Protein AF-A0A3M1FES1-F1 (afdb_monomer)

Radius of gyration: 23.43 Å; Cα contacts (8 Å, |Δi|>4): 92; chains: 1; bounding box: 49×50×63 Å

Nearest PDB structures (foldseek):
  5t7v-assembly1_S1  TM=1.740E-01  e=6.791E+00  Staphylococcus aureus

Sequence (122 aa):
LAPHGEHLDKYARQLHAYARALEMAAPTGLNRGPITRMGLFCIDPVQVEAHTAGDRLLVRLQPVWIEIRRDDATFDAFLEAVLEVIARPLPPKAAPDCPCCTYSNRRRALARRMSHAQHHQP

Mean predicted aligned error: 8.22 Å

pLDDT: mean 88.41, std 11.52, range [44.25, 97.81]

Solvent-accessible surface area (backbone atoms only — no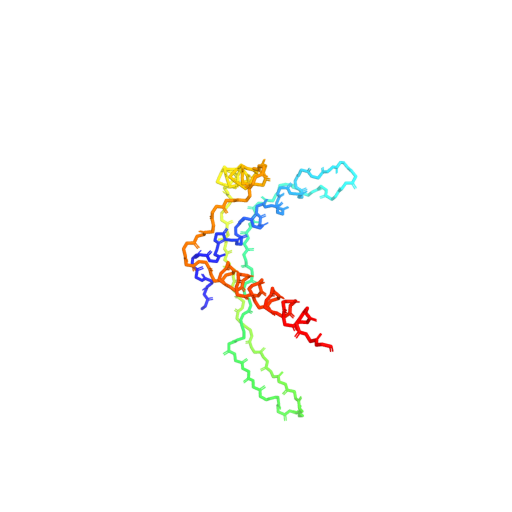t comparable to full-atom values): 7645 Å² total; per-residue (Å²): 140,72,77,58,71,79,54,46,60,57,51,45,53,51,52,54,50,52,48,49,51,24,56,67,34,57,94,91,45,74,64,52,68,86,80,87,78,47,64,45,81,45,75,44,77,79,42,78,42,78,37,97,74,66,103,40,74,44,70,43,68,55,74,42,81,46,80,43,83,90,55,68,66,65,48,48,57,49,51,51,55,50,49,60,59,70,71,43,97,60,83,77,83,76,62,94,83,40,64,66,56,54,51,53,50,52,53,52,53,51,53,52,52,55,57,54,55,66,75,70,63,134

Structure (mmCIF, N/CA/C/O backbone):
data_AF-A0A3M1FES1-F1
#
_entry.id   AF-A0A3M1FES1-F1
#
loop_
_atom_site.group_PDB
_atom_site.id
_atom_site.type_symbol
_atom_site.label_atom_id
_atom_site.label_alt_id
_atom_site.label_comp_id
_atom_site.label_asym_id
_atom_site.label_entity_id
_atom_site.label_seq_id
_atom_site.pdbx_PDB_ins_code
_atom_site.Cartn_x
_atom_site.Cartn_y
_atom_site.Cartn_z
_atom_site.occupancy
_atom_site.B_iso_or_equiv
_atom_site.auth_seq_id
_atom_site.auth_comp_id
_atom_site.auth_asym_id
_atom_site.auth_atom_id
_atom_site.pdbx_PDB_model_num
ATOM 1 N N . LEU A 1 1 ? 3.472 -9.872 -17.504 1.00 53.09 1 LEU A N 1
ATOM 2 C CA . LEU A 1 1 ? 3.602 -9.765 -16.042 1.00 53.09 1 LEU A CA 1
ATOM 3 C C . LEU A 1 1 ? 2.694 -8.639 -15.572 1.00 53.09 1 LEU A C 1
ATOM 5 O O . LEU A 1 1 ? 3.015 -7.478 -15.755 1.00 53.09 1 LEU A O 1
ATOM 9 N N . ALA A 1 2 ? 1.508 -8.979 -15.084 1.00 53.84 2 ALA A N 1
ATOM 10 C CA . ALA A 1 2 ? 0.763 -8.103 -14.187 1.00 53.84 2 ALA A CA 1
ATOM 11 C C . ALA A 1 2 ? 0.870 -8.753 -12.800 1.00 53.84 2 ALA A C 1
ATOM 13 O O . ALA A 1 2 ? 0.972 -9.986 -12.745 1.00 53.84 2 ALA A O 1
ATOM 14 N N . PRO A 1 3 ? 0.885 -7.990 -11.695 1.00 59.75 3 PRO A N 1
ATOM 15 C CA . PRO A 1 3 ? 0.789 -8.581 -10.369 1.00 59.75 3 PRO A CA 1
ATOM 16 C C . PRO A 1 3 ? -0.404 -9.545 -10.341 1.00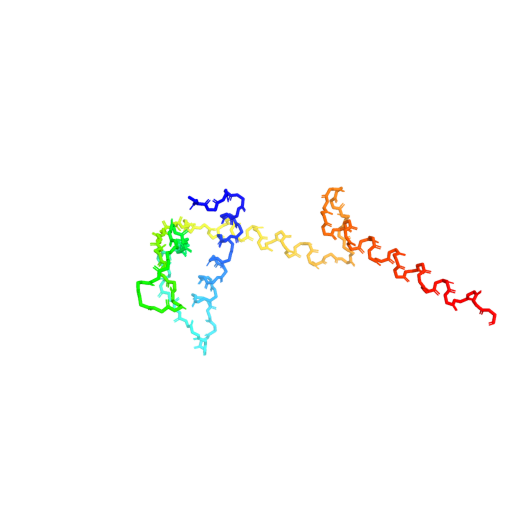 59.75 3 PRO A C 1
ATOM 18 O O . PRO A 1 3 ? -1.479 -9.205 -10.839 1.00 59.75 3 PRO A O 1
ATOM 21 N N . HIS A 1 4 ? -0.220 -10.749 -9.794 1.00 60.62 4 HIS A N 1
ATOM 22 C CA . HIS A 1 4 ? -1.342 -11.655 -9.541 1.00 60.62 4 HIS A CA 1
ATOM 23 C C . HIS A 1 4 ? -2.419 -10.921 -8.724 1.00 60.62 4 HIS A C 1
ATOM 25 O O . HIS A 1 4 ? -2.079 -10.076 -7.897 1.00 60.62 4 HIS A O 1
ATOM 31 N N . GLY A 1 5 ? -3.702 -11.228 -8.952 1.00 61.41 5 GLY A N 1
ATOM 32 C CA . GLY A 1 5 ? -4.830 -10.458 -8.402 1.00 61.41 5 GLY A CA 1
ATOM 33 C C . GLY A 1 5 ? -4.751 -10.199 -6.892 1.00 61.41 5 GLY A C 1
ATOM 34 O O . GLY A 1 5 ? -5.005 -9.086 -6.451 1.00 61.41 5 GLY A O 1
ATOM 35 N N . GLU A 1 6 ? -4.261 -11.167 -6.114 1.00 61.41 6 GLU A N 1
ATOM 36 C CA . GLU A 1 6 ? -4.072 -11.037 -4.659 1.00 61.41 6 GLU A CA 1
ATOM 37 C C . GLU A 1 6 ? -3.090 -9.910 -4.262 1.00 61.41 6 GLU A C 1
ATOM 39 O O . GLU A 1 6 ? -3.227 -9.273 -3.215 1.00 61.41 6 GLU A O 1
ATOM 44 N N . HIS A 1 7 ? -2.109 -9.597 -5.113 1.00 75.44 7 HIS A N 1
ATOM 45 C CA . HIS A 1 7 ? -1.211 -8.462 -4.898 1.00 75.44 7 HIS A CA 1
ATOM 46 C C . HIS A 1 7 ? -1.903 -7.122 -5.179 1.00 75.44 7 HIS A C 1
ATOM 48 O O . HIS A 1 7 ? -1.578 -6.130 -4.524 1.00 75.44 7 HIS A O 1
ATOM 54 N N . LEU A 1 8 ? -2.866 -7.079 -6.106 1.00 85.81 8 LEU A N 1
ATOM 55 C CA . LEU A 1 8 ? -3.571 -5.845 -6.461 1.00 85.81 8 LEU A CA 1
ATOM 56 C C . LEU A 1 8 ? -4.390 -5.312 -5.286 1.00 85.81 8 LEU A C 1
ATOM 58 O O . LEU A 1 8 ? -4.306 -4.120 -5.011 1.00 85.81 8 LEU A O 1
ATOM 62 N N . ASP A 1 9 ? -5.059 -6.169 -4.513 1.00 88.44 9 ASP A N 1
ATOM 63 C CA . ASP A 1 9 ? -5.833 -5.739 -3.337 1.00 88.44 9 ASP A CA 1
ATOM 64 C C . ASP A 1 9 ? -4.948 -5.111 -2.255 1.00 88.44 9 ASP A C 1
ATOM 66 O O . ASP A 1 9 ? -5.330 -4.168 -1.557 1.00 88.44 9 ASP A O 1
ATOM 70 N N . LYS A 1 10 ? -3.730 -5.634 -2.077 1.00 89.69 10 LYS A N 1
ATOM 71 C CA . LYS A 1 10 ? -2.744 -5.047 -1.159 1.00 89.69 10 LYS A CA 1
ATOM 72 C C . LYS A 1 10 ? -2.334 -3.650 -1.621 1.00 89.69 10 LYS A C 1
ATOM 74 O O . LYS A 1 10 ? -2.324 -2.723 -0.813 1.00 89.69 10 LYS A O 1
ATOM 79 N N . TYR A 1 11 ? -1.992 -3.501 -2.896 1.00 93.62 11 TYR A N 1
ATOM 80 C CA . TYR A 1 11 ? -1.584 -2.213 -3.448 1.00 93.62 11 TYR A CA 1
ATOM 81 C C . TYR A 1 11 ? -2.739 -1.212 -3.517 1.00 93.62 11 TYR A C 1
ATOM 83 O O . TYR A 1 11 ? -2.531 -0.030 -3.257 1.00 93.62 11 TYR A O 1
ATOM 91 N N . ALA A 1 12 ? -3.961 -1.678 -3.773 1.00 94.81 12 ALA A N 1
ATOM 92 C CA . ALA A 1 12 ? -5.152 -0.849 -3.733 1.00 94.81 12 ALA A CA 1
ATOM 93 C C . ALA A 1 1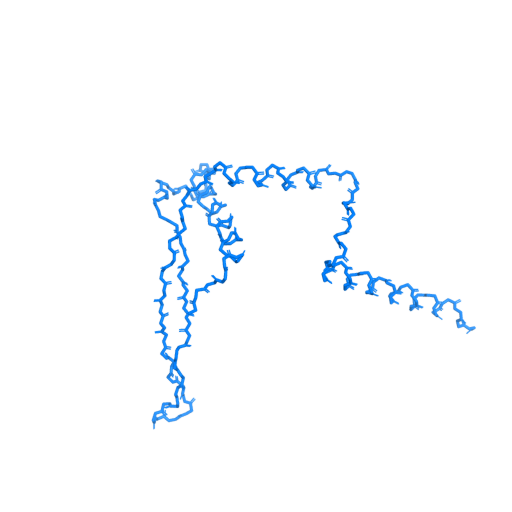2 ? -5.310 -0.203 -2.357 1.00 94.81 12 ALA A C 1
ATOM 95 O O . ALA A 1 12 ? -5.404 1.018 -2.273 1.00 94.81 12 ALA A O 1
ATOM 96 N N . ARG A 1 13 ? -5.215 -0.981 -1.272 1.00 95.44 13 ARG A N 1
ATOM 97 C CA . ARG A 1 13 ? -5.259 -0.442 0.100 1.00 95.44 13 ARG A CA 1
ATOM 98 C C . ARG A 1 13 ? -4.189 0.626 0.357 1.00 95.44 13 ARG A C 1
ATOM 100 O O . ARG A 1 13 ? -4.479 1.631 0.997 1.00 95.44 13 ARG A O 1
ATOM 107 N N . GLN A 1 14 ? -2.971 0.447 -0.159 1.00 95.94 14 GLN A N 1
ATOM 108 C CA . GLN A 1 14 ? -1.908 1.456 -0.031 1.00 95.94 14 GLN A CA 1
ATOM 109 C C . GLN A 1 14 ? -2.254 2.753 -0.770 1.00 95.94 14 GLN A C 1
ATOM 111 O O . GLN A 1 14 ? -2.120 3.836 -0.206 1.00 95.94 14 GLN A O 1
ATOM 116 N N . LEU A 1 15 ? -2.730 2.647 -2.013 1.00 97.31 15 LEU A N 1
ATOM 117 C CA . LEU A 1 15 ? -3.090 3.805 -2.831 1.00 97.31 15 LEU A CA 1
ATOM 118 C C . LEU A 1 15 ? -4.247 4.605 -2.216 1.00 97.31 15 LEU A C 1
ATOM 120 O O . LEU A 1 15 ? -4.161 5.830 -2.162 1.00 97.31 15 LEU A O 1
ATOM 124 N N . HIS A 1 16 ? -5.267 3.932 -1.674 1.00 97.56 16 HIS A N 1
ATOM 125 C CA . HIS A 1 16 ? -6.367 4.595 -0.962 1.00 97.56 16 HIS A CA 1
ATOM 126 C C . HIS A 1 16 ? -5.876 5.325 0.294 1.00 97.56 16 HIS A C 1
ATOM 128 O O . HIS A 1 16 ? -6.271 6.465 0.536 1.00 97.56 16 HIS A O 1
ATOM 134 N N . ALA A 1 17 ? -4.957 4.718 1.056 1.00 96.69 17 ALA A N 1
ATOM 135 C CA . ALA A 1 17 ? -4.352 5.372 2.213 1.00 96.69 17 ALA A CA 1
ATOM 136 C C . ALA A 1 17 ? -3.602 6.657 1.820 1.00 96.69 17 ALA A C 1
ATOM 138 O O . ALA A 1 17 ? -3.746 7.680 2.488 1.00 96.69 17 ALA A O 1
ATOM 139 N N . TYR A 1 18 ? -2.838 6.632 0.722 1.00 95.88 18 TYR A N 1
ATOM 140 C CA . TYR A 1 18 ? -2.128 7.814 0.226 1.00 95.88 18 TYR A CA 1
ATOM 141 C C . TYR A 1 18 ? -3.073 8.892 -0.295 1.00 95.88 18 TYR A C 1
ATOM 143 O O . TYR A 1 18 ? -2.887 10.061 0.039 1.00 95.88 18 TYR A O 1
ATOM 151 N N . ALA A 1 19 ? -4.095 8.513 -1.067 1.00 96.00 19 ALA A N 1
ATOM 152 C CA . ALA A 1 19 ? -5.101 9.453 -1.548 1.00 96.00 19 ALA A CA 1
ATOM 153 C C . ALA A 1 19 ? -5.778 10.165 -0.373 1.00 96.00 19 ALA A C 1
ATOM 155 O O . ALA A 1 19 ? -5.794 11.393 -0.321 1.00 96.00 19 ALA A O 1
ATOM 156 N N . ARG A 1 20 ? -6.218 9.404 0.635 1.00 94.94 20 ARG A N 1
ATOM 157 C CA . ARG A 1 20 ? -6.832 9.971 1.835 1.00 94.94 20 ARG A CA 1
ATOM 158 C C . ARG A 1 20 ? -5.879 10.870 2.622 1.00 94.94 20 ARG A C 1
ATOM 160 O O . ARG A 1 20 ? -6.285 11.946 3.048 1.00 94.94 20 ARG A O 1
ATOM 167 N N . ALA A 1 21 ? -4.624 10.464 2.806 1.00 94.25 21 ALA A N 1
ATOM 168 C CA . ALA A 1 21 ? -3.639 11.267 3.529 1.00 94.25 21 ALA A CA 1
ATOM 169 C C . ALA A 1 21 ? -3.358 12.618 2.847 1.00 94.25 21 ALA A C 1
ATOM 171 O O . ALA A 1 21 ? -3.163 13.614 3.538 1.00 94.25 21 ALA A O 1
ATOM 172 N N . LEU A 1 22 ? -3.352 12.658 1.510 1.00 94.69 22 LEU A N 1
ATOM 173 C CA . LEU A 1 22 ? -3.154 13.886 0.734 1.00 94.69 22 LEU A CA 1
ATOM 174 C C . LEU A 1 22 ? -4.394 14.787 0.738 1.00 94.69 22 LEU A C 1
ATOM 176 O O . LEU A 1 22 ? -4.261 16.004 0.838 1.00 94.69 22 LEU A O 1
ATOM 180 N N . GLU A 1 23 ? -5.589 14.207 0.652 1.00 94.62 23 GLU A N 1
ATOM 181 C CA . GLU A 1 23 ? -6.844 14.967 0.576 1.00 94.62 23 GLU A CA 1
ATOM 182 C C . GLU A 1 23 ? -7.343 15.449 1.946 1.00 94.62 23 GLU A C 1
ATOM 184 O O . GLU A 1 23 ? -8.021 16.470 2.035 1.00 94.62 23 GLU A O 1
ATOM 189 N N . MET A 1 24 ? -7.000 14.738 3.023 1.00 91.75 24 MET A N 1
ATOM 190 C CA . MET A 1 24 ? -7.429 15.036 4.397 1.00 91.75 24 MET A CA 1
ATOM 191 C C . MET A 1 24 ? -6.269 15.489 5.294 1.00 91.75 24 MET A C 1
ATOM 193 O O . MET A 1 24 ? -6.333 15.361 6.518 1.00 91.75 24 MET A O 1
ATOM 197 N N . ALA A 1 25 ? -5.188 15.999 4.701 1.00 92.44 25 ALA A N 1
ATOM 198 C CA . ALA A 1 25 ? -4.060 16.527 5.458 1.00 92.44 25 ALA A CA 1
ATOM 199 C C . ALA A 1 25 ? -4.495 17.687 6.374 1.00 92.44 25 ALA A C 1
ATOM 201 O O . ALA A 1 25 ? -5.362 18.492 6.022 1.00 92.44 25 ALA A O 1
ATOM 202 N N . ALA A 1 26 ? -3.841 17.811 7.535 1.00 91.06 26 ALA A N 1
ATOM 203 C CA . ALA A 1 26 ? -3.988 18.980 8.401 1.00 91.06 26 ALA A CA 1
ATOM 204 C C . ALA A 1 26 ? -3.670 20.280 7.627 1.00 91.06 26 ALA A C 1
ATOM 206 O O . ALA A 1 26 ? -2.921 20.228 6.650 1.00 91.06 26 ALA A O 1
ATOM 207 N N . PRO A 1 27 ? -4.151 21.459 8.067 1.00 86.94 27 PRO A N 1
ATOM 208 C CA . PRO A 1 27 ? -3.963 22.714 7.328 1.00 86.94 27 PRO A CA 1
ATOM 209 C C . PRO A 1 27 ? -2.500 23.083 7.041 1.00 86.94 27 PRO A C 1
ATOM 211 O O . PRO A 1 27 ? -2.208 23.753 6.058 1.00 86.94 27 PRO A O 1
ATOM 214 N N . THR A 1 28 ? -1.576 22.648 7.899 1.00 90.81 28 THR A N 1
ATOM 215 C CA . THR A 1 28 ? -0.126 22.852 7.750 1.00 90.81 28 THR A CA 1
ATOM 216 C C . THR A 1 28 ? 0.559 21.772 6.907 1.00 90.81 28 THR A C 1
ATOM 218 O O . THR A 1 28 ? 1.751 21.874 6.623 1.00 90.81 28 THR A O 1
ATOM 221 N N . GLY A 1 29 ? -0.169 20.716 6.544 1.00 86.38 29 GLY A N 1
ATOM 222 C CA . GLY A 1 29 ? 0.310 19.593 5.753 1.00 86.38 29 GLY A CA 1
ATOM 223 C C . GLY A 1 29 ? 0.142 19.805 4.251 1.00 86.38 29 GLY A C 1
ATOM 224 O O . GLY A 1 29 ? -0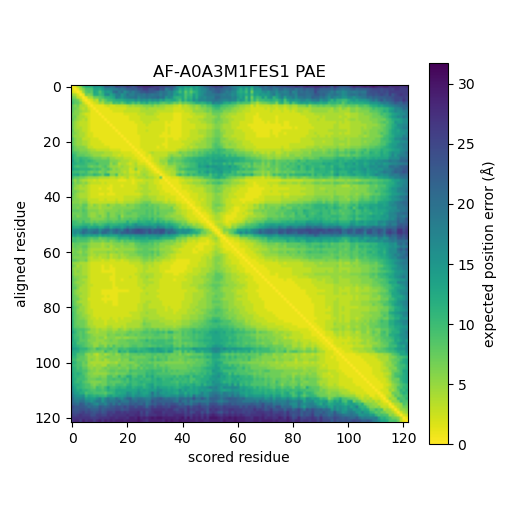.438 20.783 3.781 1.00 86.38 29 GLY A O 1
ATOM 225 N N . LEU A 1 30 ? 0.650 18.847 3.475 1.00 85.50 30 LEU A N 1
ATOM 226 C CA . LEU A 1 30 ? 0.522 18.854 2.022 1.00 85.50 30 LEU A CA 1
ATOM 227 C C . LEU A 1 30 ? -0.899 18.445 1.612 1.00 85.50 30 LEU A C 1
ATOM 229 O O . LEU A 1 30 ? -1.143 17.285 1.292 1.00 85.50 30 LEU A O 1
ATOM 233 N N . ASN A 1 31 ? -1.822 19.405 1.622 1.00 88.94 31 ASN A N 1
ATOM 234 C CA . ASN A 1 31 ? -3.188 19.193 1.162 1.00 88.94 31 ASN A CA 1
ATOM 235 C C . ASN A 1 31 ? -3.238 19.249 -0.375 1.00 88.94 31 ASN A C 1
ATOM 237 O O . ASN A 1 31 ? -3.036 20.305 -0.982 1.00 88.94 31 ASN A O 1
ATOM 241 N N . ARG A 1 32 ? -3.438 18.092 -1.015 1.00 86.81 32 ARG A N 1
ATOM 242 C CA . ARG A 1 32 ? -3.555 17.951 -2.472 1.00 86.81 32 ARG A CA 1
ATOM 243 C C . ARG A 1 32 ? -4.768 17.094 -2.799 1.00 86.81 32 ARG A C 1
ATOM 245 O O . ARG A 1 32 ? -4.779 15.900 -2.521 1.00 86.81 32 ARG A O 1
ATOM 252 N N . GLY A 1 33 ? -5.746 17.702 -3.457 1.00 87.38 33 GLY A N 1
ATOM 253 C CA . GLY A 1 33 ? -6.947 17.024 -3.918 1.00 87.38 33 GLY A CA 1
ATOM 254 C C . GLY A 1 33 ? -7.706 17.833 -4.975 1.00 87.38 33 GLY A C 1
ATOM 255 O O . GLY A 1 33 ? -7.444 19.028 -5.132 1.00 87.38 33 GLY A O 1
ATOM 256 N N . PRO A 1 34 ? -8.638 17.194 -5.703 1.00 92.56 34 PRO A N 1
ATOM 257 C CA . PRO A 1 34 ? -8.964 15.771 -5.608 1.00 92.56 34 PRO A CA 1
ATOM 258 C C . PRO A 1 34 ? -7.975 14.888 -6.388 1.00 92.56 34 PRO A C 1
ATOM 260 O O . PRO A 1 34 ? -7.531 15.227 -7.486 1.00 92.56 34 PRO A O 1
ATOM 263 N N . ILE A 1 35 ? -7.657 13.721 -5.838 1.00 95.31 35 ILE A N 1
ATOM 264 C CA . ILE A 1 35 ? -6.965 12.632 -6.521 1.00 95.31 35 ILE A CA 1
ATOM 265 C C . ILE A 1 35 ? -7.975 11.938 -7.435 1.00 95.31 35 ILE A C 1
ATOM 267 O O . ILE A 1 35 ? -8.908 11.273 -6.984 1.00 95.31 35 ILE A O 1
ATOM 271 N N . THR A 1 36 ? -7.785 12.105 -8.743 1.00 94.56 36 THR A N 1
ATOM 272 C CA . THR A 1 36 ? -8.728 11.635 -9.770 1.00 94.56 36 THR A CA 1
ATOM 273 C C . THR A 1 36 ? -8.361 10.286 -10.377 1.00 94.56 36 THR A C 1
ATOM 275 O O . THR A 1 36 ? -9.216 9.645 -10.985 1.00 94.56 36 THR A O 1
ATOM 278 N N . ARG A 1 37 ? -7.106 9.846 -10.230 1.00 96.25 37 ARG A N 1
ATOM 279 C CA . ARG A 1 37 ? -6.601 8.572 -10.755 1.00 96.25 37 ARG A CA 1
ATOM 280 C C . ARG A 1 37 ? -5.619 7.944 -9.784 1.00 96.25 37 ARG A C 1
ATOM 282 O O . ARG A 1 37 ? -4.804 8.640 -9.180 1.00 96.25 37 ARG A O 1
ATOM 289 N N . MET A 1 38 ? -5.683 6.626 -9.675 1.00 96.94 38 MET A N 1
ATOM 290 C CA . MET A 1 38 ? -4.766 5.826 -8.875 1.00 96.94 38 MET A CA 1
ATOM 291 C C . MET A 1 38 ? -4.354 4.613 -9.689 1.00 96.94 38 MET A C 1
ATOM 293 O O . MET A 1 38 ? -5.125 4.079 -10.482 1.00 96.94 38 MET A O 1
ATOM 297 N N . GLY A 1 39 ? -3.129 4.156 -9.493 1.00 95.44 39 GLY A N 1
ATOM 298 C CA . GLY A 1 39 ? -2.663 2.983 -10.201 1.00 95.44 39 GLY A CA 1
ATOM 299 C C . GLY A 1 39 ? -1.211 2.677 -9.934 1.00 95.44 39 GLY A C 1
ATOM 300 O O . GLY A 1 39 ? -0.506 3.411 -9.238 1.00 95.44 39 GLY A O 1
ATOM 301 N N . LEU A 1 40 ? -0.789 1.549 -10.483 1.00 95.00 40 LEU A N 1
ATOM 302 C CA . LEU A 1 40 ? 0.567 1.051 -10.381 1.00 95.00 40 LEU A CA 1
ATOM 303 C C . LEU A 1 40 ? 1.284 1.279 -11.696 1.00 95.00 40 LEU A C 1
ATOM 305 O O . LEU A 1 40 ? 0.780 0.939 -12.765 1.00 95.00 40 LEU A O 1
ATOM 309 N N . PHE A 1 41 ? 2.488 1.823 -11.591 1.00 93.56 41 PHE A N 1
ATOM 310 C CA . PHE A 1 41 ? 3.429 1.876 -12.691 1.00 93.56 41 PHE A CA 1
ATOM 311 C C . PHE A 1 41 ? 4.416 0.719 -12.520 1.00 93.56 41 PHE A C 1
ATOM 313 O O . PHE A 1 41 ? 5.358 0.796 -11.733 1.00 93.56 41 PHE A O 1
ATOM 320 N N . CYS A 1 42 ? 4.141 -0.394 -13.195 1.00 91.06 42 CYS A N 1
ATOM 321 C CA . CYS A 1 42 ? 4.951 -1.605 -13.131 1.00 91.06 42 CYS A CA 1
ATOM 322 C C . CYS A 1 42 ? 6.054 -1.520 -14.182 1.00 91.06 42 CYS A C 1
ATOM 324 O O . CYS A 1 42 ? 5.762 -1.385 -15.367 1.00 91.06 42 CYS A O 1
ATOM 326 N N . ILE A 1 43 ? 7.312 -1.587 -13.756 1.00 90.81 43 ILE A N 1
ATOM 327 C CA . ILE A 1 43 ? 8.468 -1.497 -14.645 1.00 90.81 43 ILE A CA 1
ATOM 328 C C . ILE A 1 43 ? 9.240 -2.805 -14.545 1.00 90.81 43 ILE A C 1
ATOM 330 O O . ILE A 1 43 ? 9.986 -3.004 -13.588 1.00 90.81 43 ILE A O 1
ATOM 334 N N . ASP A 1 44 ? 9.087 -3.660 -15.552 1.00 87.12 44 ASP A N 1
ATOM 335 C CA . ASP A 1 44 ? 9.826 -4.917 -15.627 1.00 87.12 44 ASP A CA 1
ATOM 336 C C . ASP A 1 44 ? 10.905 -4.853 -16.717 1.00 87.12 44 ASP A C 1
ATOM 338 O O . ASP A 1 44 ? 10.648 -4.339 -17.817 1.00 87.12 44 ASP A O 1
ATOM 342 N N . PRO A 1 45 ? 12.116 -5.377 -16.447 1.00 90.50 45 PRO A N 1
ATOM 343 C CA . PRO A 1 45 ? 13.107 -5.599 -17.483 1.00 90.50 45 PRO A CA 1
ATOM 344 C C . PRO A 1 45 ? 12.642 -6.745 -18.382 1.00 90.50 45 PRO A C 1
ATOM 346 O O . PRO A 1 45 ? 12.414 -7.863 -17.925 1.00 90.50 45 PRO A O 1
ATOM 349 N N . VAL A 1 46 ? 12.516 -6.468 -19.674 1.00 92.69 46 VAL A N 1
ATOM 350 C CA . VAL A 1 46 ? 12.137 -7.469 -20.685 1.00 92.69 46 VAL A CA 1
ATOM 351 C C . VAL A 1 46 ? 13.334 -7.986 -21.467 1.00 92.69 46 VAL A C 1
ATOM 353 O O . VAL A 1 46 ? 13.252 -9.023 -22.116 1.00 92.69 46 VAL A O 1
ATOM 356 N N . GLN A 1 47 ? 14.453 -7.266 -21.407 1.00 93.44 47 GLN A N 1
ATOM 357 C CA . GLN A 1 47 ? 15.685 -7.631 -22.088 1.00 93.44 47 GLN A CA 1
ATOM 358 C C . GLN A 1 47 ? 16.866 -7.031 -21.336 1.00 93.44 47 GLN A C 1
ATOM 360 O O . GLN A 1 47 ? 16.813 -5.873 -20.916 1.00 93.44 47 GLN A O 1
ATOM 365 N N . VAL A 1 48 ? 17.928 -7.815 -21.186 1.00 93.25 48 VAL A N 1
ATOM 366 C CA . VAL A 1 48 ? 19.201 -7.365 -20.625 1.00 93.25 48 VAL A CA 1
ATOM 367 C C . VAL A 1 48 ? 20.304 -7.842 -21.553 1.00 93.25 48 VAL A C 1
ATOM 369 O O . VAL A 1 48 ? 20.390 -9.034 -21.835 1.00 93.25 48 VAL A O 1
ATOM 372 N N . GLU A 1 49 ? 21.131 -6.921 -22.031 1.00 93.81 49 GLU A N 1
ATOM 373 C CA . GLU A 1 49 ? 22.201 -7.211 -22.986 1.00 93.81 49 GLU A CA 1
ATOM 374 C C . GLU A 1 49 ? 23.499 -6.539 -22.563 1.00 93.81 49 GLU A C 1
ATOM 376 O O . GLU A 1 49 ? 23.485 -5.485 -21.927 1.00 93.81 49 GLU A O 1
ATOM 381 N N . ALA A 1 50 ? 24.631 -7.124 -22.945 1.00 92.62 50 ALA A N 1
ATOM 382 C CA . ALA A 1 50 ? 25.910 -6.443 -22.831 1.00 92.62 50 ALA A CA 1
ATOM 383 C C . ALA A 1 50 ? 25.952 -5.263 -23.810 1.00 92.62 50 ALA A C 1
ATOM 385 O O . ALA A 1 50 ? 25.594 -5.386 -24.982 1.00 92.62 50 ALA A O 1
ATOM 386 N N . HIS A 1 51 ? 26.397 -4.109 -23.330 1.00 89.75 51 HIS A N 1
ATOM 387 C CA . HIS A 1 51 ? 26.671 -2.967 -24.182 1.00 89.75 51 HIS A CA 1
ATOM 388 C C . HIS A 1 51 ? 27.919 -3.252 -25.028 1.00 89.75 51 HIS A C 1
ATOM 390 O O . HIS A 1 51 ? 28.897 -3.811 -24.541 1.00 89.75 51 HIS A O 1
ATOM 396 N N . THR A 1 52 ? 27.921 -2.826 -26.290 1.00 82.75 52 THR A N 1
ATOM 397 C CA . THR A 1 52 ? 29.029 -3.090 -27.227 1.00 82.75 52 THR A CA 1
ATOM 398 C C . THR A 1 52 ? 30.334 -2.375 -26.863 1.00 82.75 52 THR A C 1
ATOM 400 O O . THR A 1 52 ? 31.392 -2.741 -27.366 1.00 82.75 52 THR A O 1
ATOM 403 N N . ALA A 1 53 ? 30.282 -1.382 -25.971 1.00 79.00 53 ALA A N 1
ATOM 404 C CA . ALA A 1 53 ? 31.453 -0.706 -25.423 1.00 79.00 53 ALA A CA 1
ATOM 405 C C . ALA A 1 53 ? 31.525 -0.870 -23.893 1.00 79.00 53 ALA A C 1
ATOM 407 O O . ALA A 1 53 ? 30.824 -0.159 -23.164 1.00 79.00 53 ALA A O 1
ATOM 408 N N . GLY A 1 54 ? 32.403 -1.769 -23.435 1.00 75.94 54 GLY A N 1
ATOM 409 C CA . GLY A 1 54 ? 32.808 -1.949 -22.032 1.00 75.94 54 GLY A CA 1
ATOM 410 C C . GLY A 1 54 ? 31.877 -2.806 -21.162 1.00 75.94 54 GLY A C 1
ATOM 411 O O . GLY A 1 54 ? 30.943 -3.430 -21.652 1.00 75.94 54 GLY A O 1
ATOM 412 N N . ASP A 1 55 ? 32.115 -2.787 -19.846 1.00 86.75 55 ASP A N 1
ATOM 413 C CA . ASP A 1 55 ? 31.378 -3.560 -18.826 1.00 86.75 55 ASP A CA 1
ATOM 414 C C . ASP A 1 55 ? 30.039 -2.906 -18.432 1.00 86.75 55 ASP A C 1
ATOM 416 O O . ASP A 1 55 ? 29.751 -2.655 -17.260 1.00 86.75 55 ASP A O 1
ATOM 420 N N . ARG A 1 56 ? 29.213 -2.553 -19.420 1.00 90.25 56 ARG A N 1
ATOM 421 C CA . ARG A 1 56 ? 27.885 -1.961 -19.190 1.00 90.25 56 ARG A CA 1
ATOM 422 C C . ARG A 1 56 ? 26.790 -2.896 -19.674 1.00 90.25 56 ARG A C 1
ATOM 424 O O . ARG A 1 56 ? 26.976 -3.637 -20.632 1.00 90.25 56 ARG A O 1
ATOM 431 N N . LEU A 1 57 ? 25.627 -2.816 -19.033 1.00 93.00 57 LEU A N 1
ATOM 432 C CA . LEU A 1 57 ? 24.422 -3.528 -19.449 1.00 93.00 57 LEU A CA 1
ATOM 433 C C . LEU A 1 57 ? 23.399 -2.545 -20.019 1.00 93.00 57 LEU A C 1
ATOM 435 O O . LEU A 1 57 ? 23.163 -1.476 -19.454 1.00 93.00 57 LEU A O 1
ATOM 439 N N . LEU A 1 58 ? 22.774 -2.931 -21.124 1.00 93.00 58 LEU A N 1
ATOM 440 C CA . LEU A 1 58 ? 21.565 -2.322 -21.654 1.00 93.00 58 LEU A CA 1
ATOM 441 C C . LEU A 1 58 ? 20.364 -3.079 -21.099 1.00 93.00 58 LEU A C 1
ATOM 443 O O . LEU A 1 58 ? 20.223 -4.276 -21.330 1.00 93.00 58 LEU A O 1
ATOM 447 N N . VAL A 1 59 ? 19.492 -2.376 -20.380 1.00 93.75 59 VAL A N 1
ATOM 448 C CA . VAL A 1 59 ? 18.256 -2.946 -19.838 1.00 93.75 59 VAL A CA 1
ATOM 449 C C . VAL A 1 59 ? 17.074 -2.315 -20.558 1.00 93.75 59 VAL A C 1
ATOM 451 O O . VAL A 1 59 ? 16.806 -1.122 -20.406 1.00 93.75 59 VAL A O 1
ATOM 454 N N . ARG A 1 60 ? 16.347 -3.112 -21.342 1.00 94.00 60 ARG A N 1
ATOM 455 C CA . ARG A 1 60 ? 15.067 -2.698 -21.914 1.00 94.00 60 ARG A CA 1
ATOM 456 C C . ARG A 1 60 ? 13.984 -2.908 -20.873 1.00 94.00 60 ARG A C 1
ATOM 458 O O . ARG A 1 60 ? 13.785 -4.023 -20.396 1.00 94.00 60 ARG A 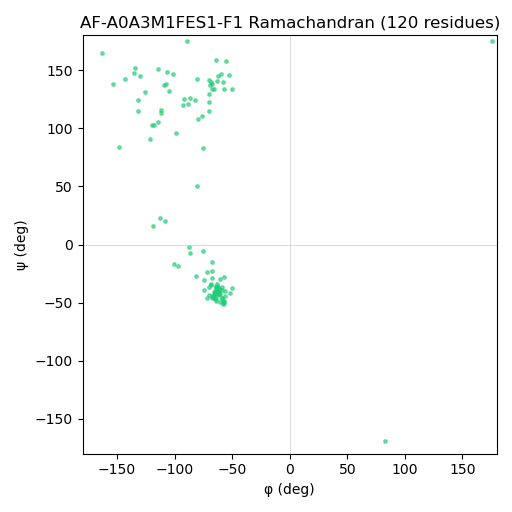O 1
ATOM 465 N N . LEU A 1 61 ? 13.262 -1.841 -20.570 1.00 93.81 61 LEU A N 1
ATOM 466 C CA . LEU A 1 61 ? 12.117 -1.864 -19.671 1.00 93.81 61 LEU A CA 1
ATOM 467 C C . LEU A 1 61 ? 10.829 -1.852 -20.494 1.00 93.81 61 LEU A C 1
ATOM 469 O O . LEU A 1 61 ? 10.775 -1.216 -21.548 1.00 93.81 61 LEU A O 1
ATOM 473 N N . GLN A 1 62 ? 9.788 -2.509 -19.994 1.00 91.88 62 GLN A N 1
ATOM 474 C CA . GLN A 1 62 ? 8.435 -2.396 -20.533 1.00 91.88 62 GLN A CA 1
ATOM 475 C C . GLN A 1 62 ? 7.497 -1.900 -19.430 1.00 91.88 62 GLN A C 1
ATOM 477 O O . GLN A 1 62 ? 6.960 -2.708 -18.672 1.00 91.88 62 GLN A O 1
ATOM 482 N N . PRO A 1 63 ? 7.313 -0.575 -19.303 1.00 91.62 63 PRO A N 1
ATOM 483 C CA . PRO A 1 63 ? 6.417 -0.029 -18.302 1.00 91.62 63 PRO A CA 1
ATOM 484 C C . PRO A 1 63 ? 4.955 -0.338 -18.627 1.00 91.62 63 PRO A C 1
ATOM 486 O O . PRO A 1 63 ? 4.515 -0.183 -19.767 1.00 91.62 63 PRO A O 1
ATOM 489 N N . VAL A 1 64 ? 4.192 -0.729 -17.613 1.00 92.69 64 VAL A N 1
ATOM 490 C CA . VAL A 1 64 ? 2.752 -0.979 -17.697 1.00 92.69 64 VAL A CA 1
ATOM 491 C C . VAL A 1 64 ? 2.045 -0.150 -16.634 1.00 92.69 64 VAL A C 1
ATOM 493 O O . VAL A 1 64 ? 2.428 -0.164 -15.464 1.00 92.69 64 VAL A O 1
ATOM 496 N N . TRP A 1 65 ? 0.994 0.557 -17.044 1.00 93.94 65 TRP A N 1
ATOM 497 C CA . TRP A 1 65 ? 0.068 1.205 -16.123 1.00 93.94 65 TRP A CA 1
ATOM 498 C C . TRP A 1 65 ? -1.095 0.271 -15.807 1.00 93.94 65 TRP A C 1
ATOM 500 O O . TRP A 1 65 ? -1.790 -0.194 -16.711 1.00 93.94 65 TRP A O 1
ATOM 510 N N . ILE A 1 66 ? -1.321 0.035 -14.520 1.00 93.69 66 ILE A N 1
ATOM 511 C CA . ILE A 1 66 ? -2.466 -0.717 -14.018 1.00 93.69 66 ILE A CA 1
ATOM 512 C C . ILE A 1 66 ? -3.321 0.251 -13.215 1.00 93.69 66 ILE A C 1
ATOM 514 O O . ILE A 1 66 ? -2.953 0.632 -12.105 1.00 93.69 66 ILE A O 1
ATOM 518 N N . GLU A 1 67 ? -4.449 0.666 -13.789 1.00 95.75 67 GLU A N 1
ATOM 519 C CA . GLU A 1 67 ? -5.404 1.523 -13.088 1.00 95.75 67 GLU A CA 1
ATOM 520 C C . GLU A 1 67 ? -6.009 0.759 -11.905 1.00 95.75 67 GLU A C 1
ATOM 522 O O . GLU A 1 67 ? -6.451 -0.382 -12.044 1.00 95.75 67 GLU A O 1
ATOM 527 N N . ILE A 1 68 ? -6.062 1.415 -10.751 1.00 95.69 68 ILE A N 1
ATOM 528 C CA . ILE A 1 68 ? -6.774 0.943 -9.571 1.00 95.69 68 ILE A CA 1
ATOM 529 C C . ILE A 1 68 ? -7.951 1.880 -9.347 1.00 95.69 68 ILE A C 1
ATOM 531 O O . ILE A 1 68 ? -7.785 3.067 -9.064 1.00 95.69 68 ILE A O 1
ATOM 535 N N . ARG A 1 69 ? -9.161 1.336 -9.475 1.00 95.12 69 ARG A N 1
ATOM 536 C CA . ARG A 1 69 ? -10.384 2.104 -9.257 1.00 95.12 69 ARG A CA 1
ATOM 537 C C . ARG A 1 69 ? -10.506 2.490 -7.781 1.00 95.12 69 ARG A C 1
ATOM 539 O O . ARG A 1 69 ? -10.245 1.673 -6.902 1.00 95.12 69 ARG A O 1
ATOM 546 N N . ARG A 1 70 ? -10.927 3.732 -7.537 1.00 95.06 70 ARG A N 1
ATOM 547 C CA . ARG A 1 70 ? -11.241 4.229 -6.196 1.00 95.06 70 ARG A CA 1
ATOM 548 C C . ARG A 1 70 ? -12.522 3.587 -5.663 1.00 95.06 70 ARG A C 1
ATOM 550 O O . ARG A 1 70 ? -13.547 3.603 -6.346 1.00 95.06 70 ARG A O 1
ATOM 557 N N . ASP A 1 71 ? -12.436 3.066 -4.449 1.00 95.88 71 ASP A N 1
ATOM 558 C CA . ASP A 1 71 ? -13.502 2.481 -3.646 1.00 95.88 71 ASP A CA 1
ATOM 559 C C . ASP A 1 71 ? -13.204 2.744 -2.159 1.00 95.88 71 ASP A C 1
ATOM 561 O O . ASP A 1 71 ? -12.603 1.935 -1.445 1.00 95.88 71 ASP A O 1
ATOM 565 N N . ASP A 1 72 ? -13.603 3.930 -1.704 1.00 95.50 72 ASP A N 1
ATOM 566 C CA . ASP A 1 72 ? -13.369 4.363 -0.327 1.00 95.50 72 ASP A CA 1
ATOM 567 C C . ASP A 1 72 ? -14.178 3.521 0.675 1.00 95.50 72 ASP A C 1
ATOM 569 O O . ASP A 1 72 ? -13.709 3.294 1.785 1.00 95.50 72 ASP A O 1
ATOM 573 N N . ALA A 1 73 ? -15.338 2.982 0.277 1.00 97.00 73 ALA A N 1
ATOM 574 C CA . ALA A 1 73 ? -16.186 2.173 1.152 1.00 97.00 73 ALA A CA 1
ATOM 575 C C . ALA A 1 73 ? -15.526 0.832 1.505 1.00 97.00 73 ALA A C 1
ATOM 577 O O . ALA A 1 73 ? -15.469 0.451 2.675 1.00 97.00 73 ALA A O 1
ATOM 578 N N . THR A 1 74 ? -14.969 0.136 0.509 1.00 95.94 74 THR A N 1
ATOM 579 C CA . THR A 1 74 ? -14.210 -1.101 0.751 1.00 95.94 74 THR A CA 1
ATOM 580 C C . THR A 1 74 ? -12.949 -0.829 1.576 1.00 95.94 74 THR A C 1
ATOM 582 O O . THR A 1 74 ? -12.581 -1.631 2.439 1.00 95.94 74 THR A O 1
ATOM 585 N N . PHE A 1 75 ? -12.283 0.309 1.350 1.00 96.62 75 PHE A N 1
ATOM 586 C CA . PHE A 1 75 ? -11.123 0.703 2.147 1.00 96.62 75 PHE A CA 1
ATOM 587 C C . PHE A 1 75 ? -11.488 1.000 3.610 1.00 96.62 75 PHE A C 1
ATOM 589 O O . PHE A 1 75 ? -10.773 0.559 4.512 1.00 96.62 75 PHE A O 1
ATOM 596 N N . ASP A 1 76 ? -12.613 1.671 3.854 1.00 97.19 76 ASP A N 1
ATOM 597 C CA . ASP A 1 76 ? -13.111 1.983 5.198 1.00 97.19 76 ASP A CA 1
ATOM 598 C C . ASP A 1 76 ? -13.459 0.720 5.980 1.00 97.19 76 ASP A C 1
ATOM 600 O O . ASP A 1 76 ? -12.956 0.527 7.088 1.00 97.19 76 ASP A O 1
ATOM 604 N N . ALA A 1 77 ? -14.191 -0.207 5.358 1.00 97.62 77 ALA A N 1
ATOM 605 C CA . ALA A 1 77 ? -14.490 -1.509 5.952 1.00 97.62 77 ALA A CA 1
ATOM 606 C C . ALA A 1 77 ? -13.211 -2.301 6.295 1.00 97.62 77 ALA A C 1
ATOM 608 O O . ALA A 1 77 ? -13.133 -2.979 7.323 1.00 97.62 77 ALA A O 1
ATOM 609 N N . PHE A 1 78 ? -12.167 -2.199 5.463 1.00 96.31 78 PHE A N 1
ATOM 610 C CA . PHE A 1 78 ? -10.870 -2.804 5.768 1.00 96.31 78 PHE A CA 1
ATOM 611 C C . PHE A 1 78 ? -10.197 -2.155 6.988 1.00 96.31 78 PHE A C 1
ATOM 613 O O . PHE A 1 78 ? -9.658 -2.874 7.833 1.00 96.31 78 PHE A O 1
ATOM 620 N N . LEU A 1 79 ? -10.212 -0.822 7.098 1.00 97.00 79 LEU A N 1
ATOM 621 C CA . LEU A 1 79 ? -9.645 -0.124 8.255 1.00 97.00 79 LEU A CA 1
ATOM 622 C C . LEU A 1 79 ? -10.381 -0.484 9.548 1.00 97.00 79 LEU A C 1
ATOM 624 O O . LEU A 1 79 ? -9.723 -0.729 10.558 1.00 97.00 79 LEU A O 1
ATOM 628 N N . GLU A 1 80 ? -11.709 -0.582 9.512 1.00 97.81 80 GLU A N 1
ATOM 629 C CA . GLU A 1 80 ? -12.517 -1.042 10.646 1.00 97.81 80 GLU A CA 1
ATOM 630 C C . GLU A 1 80 ? -12.097 -2.443 11.103 1.00 97.81 80 GLU A C 1
ATOM 632 O O . GLU A 1 80 ? -11.798 -2.642 12.281 1.00 97.81 80 GLU A O 1
ATOM 637 N N . ALA A 1 81 ? -11.965 -3.394 10.173 1.00 96.56 81 ALA A N 1
ATOM 638 C CA . ALA A 1 81 ? -11.516 -4.750 10.492 1.00 96.56 81 ALA A CA 1
ATOM 639 C C . ALA A 1 81 ? -10.097 -4.777 11.093 1.00 96.56 81 ALA A C 1
ATOM 641 O O . ALA A 1 81 ? -9.812 -5.546 12.014 1.00 96.56 81 ALA A O 1
ATOM 642 N N . VAL A 1 82 ? -9.186 -3.927 10.604 1.00 95.88 82 VAL A N 1
ATOM 643 C CA . VAL A 1 82 ? -7.833 -3.797 11.169 1.00 95.88 82 VAL A CA 1
ATOM 644 C C . VAL A 1 82 ? -7.880 -3.236 12.589 1.00 95.88 82 VAL A C 1
ATOM 646 O O . VAL A 1 82 ? -7.218 -3.777 13.478 1.00 95.88 82 VAL A O 1
ATOM 649 N N . LEU A 1 83 ? -8.661 -2.179 12.816 1.00 96.88 83 LEU A N 1
ATOM 650 C CA . LEU A 1 83 ? -8.832 -1.578 14.138 1.00 96.88 83 LEU A CA 1
ATOM 651 C C . LEU A 1 83 ? -9.431 -2.579 15.127 1.00 96.88 83 LEU A C 1
ATOM 653 O O . LEU A 1 83 ? -8.937 -2.682 16.249 1.00 96.88 83 LEU A O 1
ATOM 657 N N . GLU A 1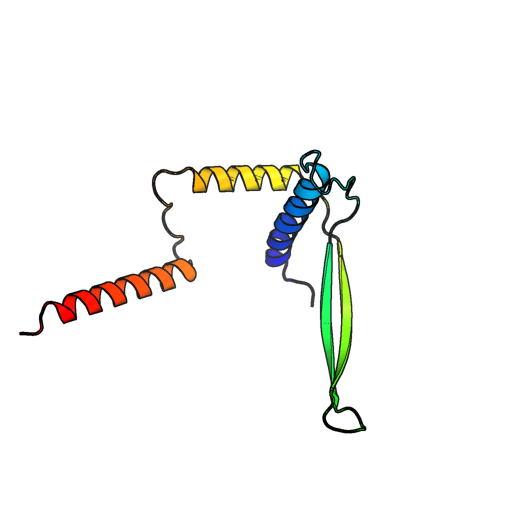 84 ? -10.414 -3.373 14.698 1.00 96.1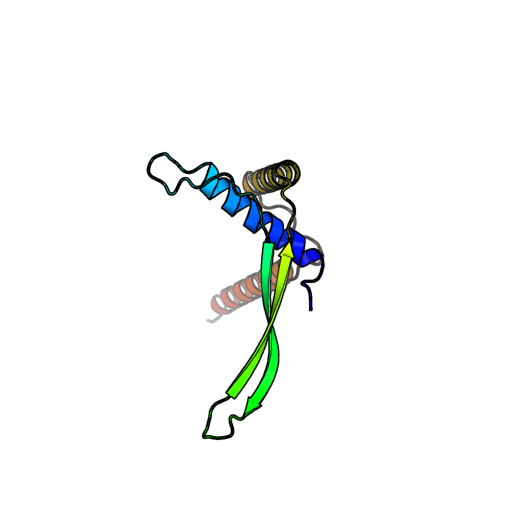2 84 GLU A N 1
ATOM 658 C CA . GLU A 1 84 ? -11.006 -4.432 15.515 1.00 96.12 84 GLU A CA 1
ATOM 659 C C . GLU A 1 84 ? -9.956 -5.453 15.965 1.00 96.12 84 GLU A C 1
ATOM 661 O O . GLU A 1 84 ? -9.982 -5.903 17.106 1.00 96.12 84 GLU A O 1
ATOM 666 N N . VAL A 1 85 ? -9.002 -5.812 15.101 1.00 95.44 85 VAL A N 1
ATOM 667 C CA . VAL A 1 85 ? -7.921 -6.742 15.456 1.00 95.44 85 VAL A CA 1
ATOM 668 C C . VAL A 1 85 ? -6.917 -6.099 16.415 1.00 95.44 85 VAL A C 1
ATOM 670 O O . VAL A 1 85 ? -6.530 -6.736 17.396 1.00 95.44 85 VAL A O 1
ATOM 673 N N . ILE A 1 86 ? -6.489 -4.862 16.146 1.00 96.69 86 ILE A N 1
ATOM 674 C CA . ILE A 1 86 ? -5.466 -4.160 16.941 1.00 96.69 86 ILE A CA 1
ATOM 675 C C . ILE A 1 86 ? -5.981 -3.816 18.342 1.00 96.69 86 ILE A C 1
ATOM 677 O O . IL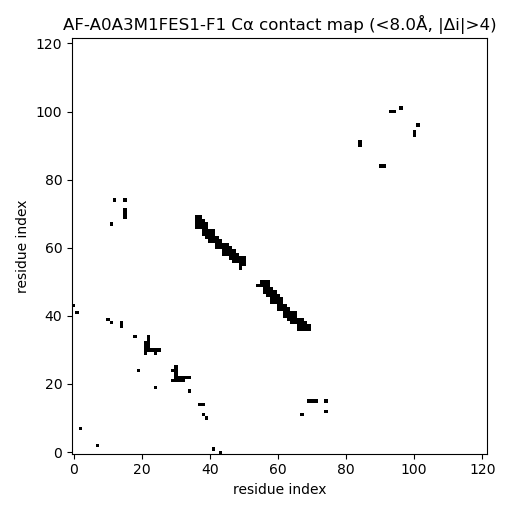E A 1 86 ? -5.215 -3.864 19.302 1.00 96.69 86 ILE A O 1
ATOM 681 N N . ALA A 1 87 ? -7.269 -3.500 18.477 1.00 96.12 87 ALA A N 1
ATOM 682 C CA . ALA A 1 87 ? -7.876 -3.117 19.747 1.00 96.12 87 ALA A CA 1
ATOM 683 C C . ALA A 1 87 ? -8.116 -4.298 20.709 1.00 96.12 87 ALA A C 1
ATOM 685 O O . ALA A 1 87 ? -8.529 -4.083 21.851 1.00 96.12 87 ALA A O 1
ATOM 686 N N . ARG A 1 88 ? -7.881 -5.551 20.289 1.00 95.31 88 ARG A N 1
ATOM 687 C CA . ARG A 1 88 ? -8.102 -6.721 21.153 1.00 95.31 88 ARG A CA 1
ATOM 688 C C . ARG A 1 88 ? -7.085 -6.760 22.299 1.00 95.31 88 ARG A C 1
ATOM 690 O O . ARG A 1 88 ? -5.894 -6.564 22.068 1.00 95.31 88 ARG A O 1
ATOM 697 N N . PRO A 1 89 ? -7.510 -7.129 23.523 1.00 96.31 89 PRO A N 1
ATOM 698 C CA . PRO A 1 89 ? -6.599 -7.249 24.665 1.00 96.31 89 PRO A CA 1
ATOM 699 C C . PRO A 1 89 ? -5.598 -8.401 24.505 1.00 96.31 89 PRO A C 1
ATOM 701 O O . PRO A 1 89 ? -4.543 -8.405 25.134 1.00 96.31 89 PRO A O 1
ATOM 704 N N . LEU A 1 90 ? -5.933 -9.394 23.677 1.00 93.44 90 LEU A N 1
ATOM 705 C CA . LEU A 1 90 ? -5.092 -10.545 23.379 1.00 93.44 90 LEU A CA 1
ATOM 706 C C . LEU A 1 90 ? -4.998 -10.748 21.863 1.00 93.44 90 LEU A C 1
ATOM 708 O O . LEU A 1 90 ? -5.990 -10.542 21.156 1.00 93.44 90 LEU A O 1
ATOM 712 N N . PRO A 1 91 ? -3.836 -11.194 21.353 1.00 88.69 91 PRO A N 1
ATOM 713 C CA . PRO A 1 91 ? -3.677 -11.468 19.934 1.00 88.69 91 PRO A CA 1
ATOM 714 C C . PRO A 1 91 ? -4.624 -12.595 19.490 1.00 88.69 91 PRO A C 1
ATOM 716 O O . PRO A 1 91 ? -4.846 -13.549 20.246 1.00 88.69 91 PRO A O 1
ATOM 719 N N . PRO A 1 92 ? -5.163 -12.536 18.259 1.00 90.00 92 PRO A N 1
ATOM 720 C CA . PRO A 1 92 ? -5.996 -13.606 17.735 1.00 90.00 92 PRO A CA 1
ATOM 721 C C . PRO A 1 92 ? -5.199 -14.907 17.588 1.00 90.00 92 PRO A C 1
ATOM 723 O O . PRO A 1 92 ? -3.968 -14.916 17.475 1.00 90.00 92 PRO A O 1
ATOM 726 N N . LYS A 1 93 ? -5.923 -16.030 17.545 1.00 89.69 93 LYS A N 1
ATOM 727 C CA . LYS A 1 93 ? -5.331 -17.331 17.228 1.00 89.69 93 LYS A CA 1
ATOM 728 C C . LYS A 1 93 ? -4.651 -17.258 15.857 1.00 89.69 93 LYS A C 1
ATOM 730 O O . LYS A 1 93 ? -5.230 -16.757 14.897 1.00 89.69 93 LYS A O 1
ATOM 735 N N . ALA A 1 94 ? -3.431 -17.786 15.772 1.00 90.00 94 ALA A N 1
ATOM 736 C CA . ALA A 1 94 ? -2.720 -17.909 14.506 1.00 90.00 94 ALA A CA 1
ATOM 737 C C . ALA A 1 94 ? -3.532 -18.744 13.504 1.00 90.00 94 ALA A C 1
ATOM 739 O O . ALA A 1 94 ? -4.104 -19.774 13.874 1.00 90.00 94 ALA A O 1
ATOM 740 N N . ALA A 1 95 ? -3.541 -18.324 12.238 1.00 89.50 95 ALA A N 1
ATOM 741 C CA . ALA A 1 95 ? -4.100 -19.143 11.171 1.00 89.50 95 ALA A CA 1
ATOM 742 C C . ALA A 1 95 ? -3.291 -20.454 11.039 1.00 89.50 95 ALA A C 1
ATOM 744 O O . ALA A 1 95 ? -2.061 -20.396 11.172 1.00 89.50 95 ALA A O 1
ATOM 745 N N . PRO A 1 96 ? -3.947 -21.609 10.789 1.00 86.75 96 PRO A N 1
ATOM 746 C CA . PRO A 1 96 ? -3.303 -22.927 10.804 1.00 86.75 96 PRO A CA 1
ATOM 747 C C . PRO A 1 96 ? -2.047 -23.011 9.931 1.00 86.75 96 PRO A C 1
ATOM 749 O O . PRO A 1 96 ? -1.018 -23.499 10.390 1.00 86.75 96 PRO A O 1
ATOM 752 N N . ASP A 1 97 ? -2.105 -22.422 8.736 1.00 90.69 97 ASP A N 1
ATOM 753 C CA . ASP A 1 97 ? -1.051 -22.541 7.725 1.00 90.69 97 ASP A CA 1
ATOM 754 C C . ASP A 1 97 ? -0.239 -21.252 7.541 1.00 90.69 97 ASP A C 1
ATOM 756 O O . ASP A 1 97 ? 0.419 -21.064 6.522 1.00 90.69 97 ASP A O 1
ATOM 760 N N . CYS A 1 98 ? -0.253 -20.335 8.518 1.00 91.06 98 CYS A N 1
ATOM 761 C CA . CYS A 1 98 ? 0.484 -19.076 8.397 1.00 91.06 98 CYS A CA 1
ATOM 762 C C . CYS A 1 98 ? 2.010 -19.307 8.472 1.00 91.06 98 CYS A C 1
ATOM 764 O O . CYS A 1 98 ? 2.530 -19.642 9.551 1.00 91.06 98 CYS A O 1
ATOM 766 N N . PRO A 1 99 ? 2.780 -19.045 7.392 1.00 92.44 99 PRO A N 1
ATOM 767 C CA . PRO A 1 99 ? 4.224 -19.290 7.385 1.00 92.44 99 PRO A CA 1
ATOM 768 C C . PRO A 1 99 ? 4.968 -18.407 8.392 1.00 92.44 99 PRO A C 1
ATOM 770 O O . PRO A 1 99 ? 5.898 -18.861 9.061 1.00 92.44 99 PRO A O 1
ATOM 773 N N . CYS A 1 100 ? 4.514 -17.162 8.572 1.00 91.69 100 CYS A N 1
ATOM 774 C CA . CYS A 1 100 ? 5.076 -16.227 9.546 1.00 91.69 100 CYS A CA 1
ATOM 775 C C . CYS A 1 100 ? 4.860 -16.704 10.993 1.00 91.69 100 CYS A C 1
ATOM 777 O O . CYS A 1 100 ? 5.776 -16.633 11.820 1.00 91.69 100 CYS A O 1
ATOM 779 N N . CYS A 1 101 ? 3.677 -17.244 11.305 1.00 91.88 101 CYS A N 1
ATOM 780 C CA . CYS A 1 101 ? 3.390 -17.812 1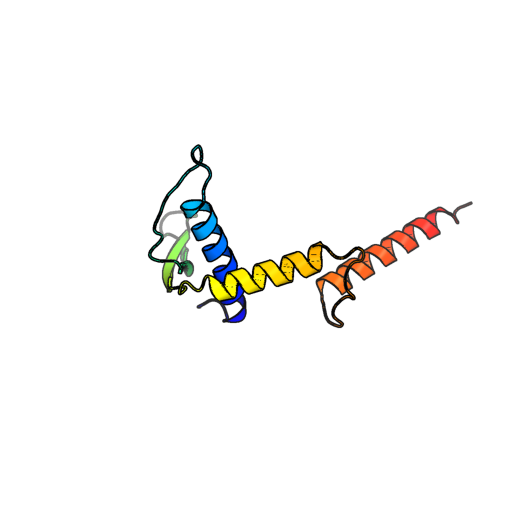2.622 1.00 91.88 101 CYS A CA 1
ATOM 781 C C . CYS A 1 101 ? 4.238 -19.062 12.877 1.00 91.88 101 CYS A C 1
ATOM 783 O O . CYS A 1 101 ? 4.846 -19.174 13.943 1.00 91.88 101 CYS A O 1
ATOM 785 N N . THR A 1 102 ? 4.348 -19.953 11.888 1.00 93.00 102 THR A N 1
ATOM 786 C CA . THR A 1 102 ? 5.203 -21.147 11.955 1.00 93.00 102 THR A CA 1
ATOM 787 C C . THR A 1 102 ? 6.659 -20.775 12.215 1.00 93.00 102 THR A C 1
ATOM 789 O O . THR A 1 102 ? 7.262 -21.272 13.170 1.00 93.00 102 THR A O 1
ATOM 792 N N . TYR A 1 103 ? 7.213 -19.852 11.426 1.00 92.69 103 TYR A N 1
ATOM 793 C CA . TYR A 1 103 ? 8.569 -19.343 11.612 1.00 92.69 103 TYR A CA 1
ATOM 794 C C . TYR A 1 103 ? 8.761 -18.736 13.009 1.00 92.69 103 TYR A C 1
ATOM 796 O O . TYR A 1 103 ? 9.673 -19.121 13.745 1.00 92.69 103 TYR A O 1
ATOM 804 N N . SER A 1 104 ? 7.860 -17.842 13.422 1.00 89.75 104 SER A N 1
ATOM 805 C CA . SER A 1 104 ? 7.942 -17.161 14.719 1.00 89.75 104 SER A CA 1
ATOM 806 C C . SER A 1 104 ? 7.870 -18.131 15.900 1.00 89.75 104 SER A C 1
ATOM 808 O O . SER A 1 104 ? 8.587 -17.959 16.889 1.00 89.75 104 SER A O 1
ATOM 810 N N . ASN A 1 105 ? 7.035 -19.168 15.802 1.00 89.38 105 ASN A N 1
ATOM 811 C CA . ASN A 1 105 ? 6.901 -20.196 16.831 1.00 89.38 105 ASN A CA 1
ATOM 812 C C . ASN A 1 105 ? 8.144 -21.084 16.910 1.00 89.38 105 ASN A C 1
ATOM 814 O O . ASN A 1 105 ? 8.637 -21.321 18.013 1.00 89.38 105 ASN A O 1
ATOM 818 N N . ARG A 1 106 ? 8.703 -21.502 15.766 1.00 91.94 106 ARG A N 1
ATOM 819 C CA . ARG A 1 106 ? 9.979 -22.236 15.721 1.00 91.94 106 ARG A CA 1
ATOM 820 C C . ARG A 1 106 ? 11.109 -21.423 16.349 1.00 91.94 106 ARG A C 1
ATOM 822 O O . ARG A 1 106 ? 11.821 -21.942 17.205 1.00 91.94 106 ARG A O 1
ATOM 829 N N . ARG A 1 107 ? 11.216 -20.134 16.006 1.00 93.25 107 ARG A N 1
ATOM 830 C CA . ARG A 1 107 ? 12.211 -19.218 16.586 1.00 93.25 107 ARG A CA 1
ATOM 831 C C . ARG A 1 107 ? 12.078 -19.115 18.109 1.00 93.25 107 ARG A C 1
ATOM 833 O O . ARG A 1 107 ? 13.072 -19.224 18.819 1.00 93.25 107 ARG A O 1
ATOM 840 N N . ARG A 1 108 ? 10.854 -18.948 18.624 1.00 90.44 108 ARG A N 1
ATOM 841 C CA . ARG A 1 108 ? 10.590 -18.899 20.076 1.00 90.44 108 ARG A CA 1
ATOM 842 C C . ARG A 1 108 ? 10.926 -20.216 20.779 1.00 90.44 108 ARG A C 1
ATOM 844 O O . ARG A 1 108 ? 11.492 -20.189 21.868 1.00 90.44 108 ARG A O 1
ATOM 851 N N . ALA A 1 109 ? 10.597 -21.357 20.173 1.00 91.12 109 ALA A N 1
ATOM 852 C CA . ALA A 1 109 ? 10.914 -22.672 20.727 1.00 91.12 109 ALA A CA 1
ATOM 853 C C . ALA A 1 109 ? 12.429 -22.914 20.801 1.00 91.12 109 ALA A C 1
ATOM 855 O O . ALA A 1 109 ? 12.916 -23.407 21.817 1.00 91.12 109 ALA A O 1
ATOM 856 N N . LEU A 1 110 ? 13.173 -22.522 19.760 1.00 90.88 110 LEU A N 1
ATOM 857 C CA . LEU A 1 110 ? 14.633 -22.595 19.750 1.00 90.88 110 LEU A CA 1
ATOM 858 C C . LEU A 1 110 ? 15.241 -21.737 20.866 1.00 90.88 110 LEU A C 1
ATOM 860 O O . LEU A 1 110 ? 16.034 -22.248 21.651 1.00 90.88 110 LEU A O 1
ATOM 864 N N . ALA A 1 111 ? 14.808 -20.478 20.991 1.00 89.88 111 ALA A N 1
ATOM 865 C CA . ALA A 1 111 ? 15.289 -19.575 22.037 1.00 89.88 111 ALA A CA 1
ATOM 866 C C . ALA A 1 111 ? 15.083 -20.159 23.448 1.00 89.88 111 ALA A C 1
ATOM 868 O O . ALA A 1 111 ? 16.010 -20.167 24.249 1.00 89.88 111 ALA A O 1
ATOM 869 N N . ARG A 1 112 ? 13.907 -20.743 23.728 1.00 90.00 112 ARG A N 1
ATOM 870 C CA . ARG A 1 112 ? 13.626 -21.406 25.016 1.00 90.00 112 ARG A CA 1
ATOM 871 C C . ARG A 1 112 ? 14.553 -22.593 25.286 1.00 90.00 112 ARG A C 1
ATOM 873 O O . ARG A 1 112 ? 15.035 -22.743 26.403 1.00 90.00 112 ARG A O 1
ATOM 880 N N . ARG A 1 113 ? 14.816 -23.433 24.278 1.00 85.50 113 ARG A N 1
ATOM 881 C CA . ARG A 1 113 ? 15.732 -24.582 24.409 1.00 85.50 113 ARG A CA 1
ATOM 882 C C . ARG A 1 113 ? 17.162 -24.138 24.706 1.00 85.50 113 ARG A C 1
ATOM 884 O O . ARG A 1 113 ? 17.815 -24.749 25.542 1.00 85.50 113 ARG A O 1
ATOM 891 N N . MET A 1 114 ? 17.622 -23.063 24.066 1.00 77.56 114 MET A N 1
ATOM 892 C CA . MET A 1 114 ? 18.946 -22.491 24.324 1.00 77.56 114 MET A CA 1
ATOM 893 C C . MET A 1 114 ? 19.058 -21.938 25.751 1.00 77.56 114 MET A C 1
ATOM 895 O O . MET A 1 114 ? 20.045 -22.213 26.426 1.00 77.56 114 MET A O 1
ATOM 899 N N . SER A 1 115 ? 18.027 -21.247 26.248 1.00 74.25 115 SER A N 1
ATOM 900 C CA . SER A 1 115 ? 18.001 -20.754 27.632 1.00 74.25 115 SER A CA 1
ATOM 901 C C . SER A 1 115 ? 17.993 -21.884 28.670 1.00 74.25 115 SER A C 1
ATOM 903 O O . SER A 1 115 ? 18.668 -21.775 29.691 1.00 74.25 115 SER A O 1
ATOM 905 N N . HIS A 1 116 ? 17.274 -22.983 28.410 1.00 69.12 116 HIS A N 1
ATOM 906 C CA . HIS A 1 116 ? 17.275 -24.157 29.292 1.00 69.12 116 HIS A CA 1
ATOM 907 C C . HIS A 1 116 ? 18.604 -24.925 29.270 1.00 69.12 116 HIS A C 1
ATOM 909 O O . HIS A 1 116 ? 19.043 -25.383 30.320 1.00 69.12 116 HIS A O 1
ATOM 915 N N . ALA A 1 117 ? 19.273 -25.031 28.117 1.00 67.75 117 ALA A N 1
ATOM 916 C CA . ALA A 1 117 ? 20.593 -25.660 28.024 1.00 67.75 117 ALA A CA 1
ATOM 917 C C . ALA A 1 117 ? 21.666 -24.897 28.828 1.00 67.75 117 ALA A C 1
ATOM 919 O O . ALA A 1 117 ? 22.527 -25.519 29.438 1.00 67.75 117 ALA A O 1
ATOM 920 N N . GLN A 1 118 ? 21.567 -23.565 28.896 1.00 60.00 118 GLN A N 1
ATOM 921 C CA . GLN A 1 118 ? 22.476 -22.716 29.679 1.00 60.00 118 GLN A CA 1
ATOM 922 C C . GLN A 1 118 ? 22.273 -22.822 31.201 1.00 60.00 118 GLN A C 1
ATOM 924 O O . GLN A 1 118 ? 23.203 -22.552 31.949 1.00 60.00 118 GLN A O 1
ATOM 929 N N . HIS A 1 119 ? 21.087 -23.225 31.674 1.00 58.94 119 HIS A N 1
ATOM 930 C CA . HIS A 1 119 ? 20.798 -23.395 33.111 1.00 58.94 119 HIS A CA 1
ATOM 931 C C . HIS A 1 119 ? 21.159 -24.794 33.652 1.00 58.94 119 HIS A C 1
ATOM 933 O O . HIS A 1 119 ? 20.994 -25.050 34.843 1.00 58.94 119 HIS A O 1
ATOM 939 N N . HIS A 1 120 ? 21.638 -25.705 32.797 1.00 55.94 120 HIS A N 1
ATOM 940 C CA . HIS A 1 120 ? 22.037 -27.070 33.164 1.00 55.94 120 HIS A CA 1
ATOM 941 C C . HIS A 1 120 ? 23.520 -27.380 32.889 1.00 55.94 120 HIS A C 1
ATOM 943 O O . HIS A 1 120 ? 23.912 -28.546 32.902 1.00 55.94 120 HIS A O 1
ATOM 949 N N . GLN A 1 121 ? 24.358 -26.361 32.678 1.00 44.25 121 GLN A N 1
ATOM 950 C CA . GLN A 1 121 ? 25.813 -26.523 32.741 1.00 44.25 121 GLN A CA 1
ATOM 951 C C . GLN A 1 121 ? 26.289 -26.353 34.198 1.00 44.25 121 GLN A C 1
ATOM 953 O O . GLN A 1 121 ? 25.900 -25.359 34.813 1.00 44.25 121 GLN A O 1
ATOM 958 N N . PRO A 1 122 ? 27.044 -27.322 34.760 1.00 51.34 122 PRO A N 1
ATOM 959 C CA . PRO A 1 122 ? 27.597 -27.240 36.113 1.00 51.34 122 PRO A CA 1
ATOM 960 C C . PRO A 1 122 ? 28.678 -26.163 36.246 1.00 51.34 122 PRO A C 1
ATOM 962 O O . PRO A 1 122 ? 29.338 -25.852 35.226 1.00 51.34 122 PRO A O 1
#

Secondary structure (DSSP, 8-state):
----HHHHHHHHHHHHHHHHHHHT--TTS---------EEEEEEEEEEEE-SSSS-EEEEEEEEEEE----HHHHHHHHHHHHHHHT-SSPPPPPTT-HHHHHHHHHHHHHHHHHHHHTT--

Foldseek 3Di:
DDPDPVVLVVVLLVQLVVQCCQCVPDPPDNNDDDPPWDWDFDWDFPDWDQDPPPRDIDTDIDTDTDTDDDDVPVSVVVVVVVCVQVPDPDHDDDDPPDPVVVVVVVVVVVVVVVVVVVVPDD